Protein AF-A0A951HG65-F1 (afdb_monomer_lite)

pLDDT: mean 71.28, std 17.17, range [36.09, 96.19]

Secondary structure (DSSP, 8-state):
-------------------------------HHHHHT-EEEEEE--TT-SSPPEEEEEEHHHHHHHHHHHHHHHHHHHHH--EEEE----TTS---S-EEEESS--

Sequence (106 aa):
MNLRLILTAALLGAASFPAVAQTGSPGPTGDSAADASRRICRVTPRVGSRLGGTRTCRTKAEWDAADRENREAVNRYQRTTSFCMMGPNDPSMAGGPHLVCSADGP

Radius of gyration: 30.97 Å; chains: 1; bounding box: 69×33×84 Å

Foldseek 3Di:
DDDPDDDDDDDDDDDDDDPDDPPDDDDCDDCVVVQQADKDWDFDADPPDPPGTDIDIDGNVVVVVVVVVVVVVVVVVVQPPQPFDFDPPDVVDPDPTDTDGHNDDD

Structure (mmCIF, N/CA/C/O backbone):
data_AF-A0A951HG65-F1
#
_entry.id   AF-A0A951HG65-F1
#
loop_
_atom_site.group_PDB
_atom_site.id
_atom_site.type_symbol
_atom_site.label_atom_id
_atom_site.label_alt_id
_atom_site.label_comp_id
_atom_site.label_asym_id
_atom_site.label_entity_id
_atom_site.label_seq_id
_atom_site.pdbx_PDB_ins_code
_atom_site.Cartn_x
_atom_site.Cartn_y
_atom_site.Cartn_z
_atom_site.occupancy
_atom_site.B_iso_or_equiv
_atom_site.auth_seq_id
_atom_site.auth_comp_id
_atom_site.auth_asym_id
_atom_site.auth_atom_id
_atom_site.pdbx_PDB_model_num
ATOM 1 N N . MET A 1 1 ? 4.007 -19.649 39.342 1.00 41.31 1 MET A N 1
ATOM 2 C CA . MET A 1 1 ? 2.994 -18.913 40.129 1.00 41.31 1 MET A CA 1
ATOM 3 C C . MET A 1 1 ? 1.627 -19.287 39.567 1.00 41.31 1 MET A C 1
ATOM 5 O O . MET A 1 1 ? 1.154 -18.677 38.626 1.00 41.31 1 MET A O 1
ATOM 9 N N . ASN A 1 2 ? 1.196 -20.519 39.815 1.00 36.09 2 ASN A N 1
ATOM 10 C CA . ASN A 1 2 ? 0.445 -20.952 41.000 1.00 36.09 2 ASN A CA 1
ATOM 11 C C . ASN A 1 2 ? -0.988 -20.412 40.970 1.00 36.09 2 ASN A C 1
ATOM 13 O O . ASN A 1 2 ? -1.264 -19.303 41.412 1.00 36.09 2 ASN A O 1
ATOM 17 N N . LEU A 1 3 ? -1.853 -21.261 40.411 1.00 46.81 3 LEU A N 1
ATOM 18 C CA . LEU A 1 3 ? -3.093 -21.723 41.025 1.00 46.81 3 LEU A CA 1
ATOM 19 C C . LEU A 1 3 ? -4.002 -20.628 41.604 1.00 46.81 3 LEU A C 1
ATOM 21 O O . LEU A 1 3 ? -3.984 -20.343 42.796 1.00 46.81 3 LEU A O 1
ATOM 25 N N . ARG A 1 4 ? -4.885 -20.096 40.757 1.00 53.25 4 ARG A N 1
ATOM 26 C CA . ARG A 1 4 ? -6.166 -19.530 41.197 1.00 53.25 4 ARG A CA 1
ATOM 27 C C . ARG A 1 4 ? -7.278 -20.461 40.750 1.00 53.25 4 ARG A C 1
ATOM 29 O O . ARG A 1 4 ? -8.001 -20.201 39.797 1.00 53.25 4 ARG A O 1
ATOM 36 N N . LEU A 1 5 ? -7.312 -21.607 41.414 1.00 52.72 5 LEU A N 1
ATOM 37 C CA . LEU A 1 5 ? -8.444 -22.513 41.401 1.00 52.72 5 LEU A CA 1
ATOM 38 C C . LEU A 1 5 ? -9.351 -22.092 42.561 1.00 52.72 5 LEU A C 1
ATOM 40 O O . LEU A 1 5 ? -8.851 -21.751 43.630 1.00 52.72 5 LEU A O 1
ATOM 44 N N . ILE A 1 6 ? -10.660 -22.199 42.332 1.00 56.69 6 ILE A N 1
ATOM 45 C CA . ILE A 1 6 ? -11.767 -22.034 43.286 1.00 56.69 6 ILE A CA 1
ATOM 46 C C . ILE A 1 6 ? -12.356 -20.610 43.353 1.00 56.69 6 ILE A C 1
ATOM 48 O O . ILE A 1 6 ? -12.040 -19.811 44.227 1.00 56.69 6 ILE A O 1
ATOM 52 N N . LEU A 1 7 ? -13.334 -20.355 42.480 1.00 57.31 7 LEU A N 1
ATOM 53 C CA . LEU A 1 7 ? -14.595 -19.747 42.912 1.00 57.31 7 LEU A CA 1
ATOM 54 C C . LEU A 1 7 ? -15.748 -20.491 42.230 1.00 57.31 7 LEU A C 1
ATOM 56 O O . LEU A 1 7 ? -16.039 -20.340 41.048 1.00 57.31 7 LEU A O 1
ATOM 60 N N . THR A 1 8 ? -16.310 -21.398 43.013 1.00 54.91 8 THR A N 1
ATOM 61 C CA . THR A 1 8 ? -17.538 -22.155 42.803 1.00 54.91 8 THR A CA 1
ATOM 62 C C . THR A 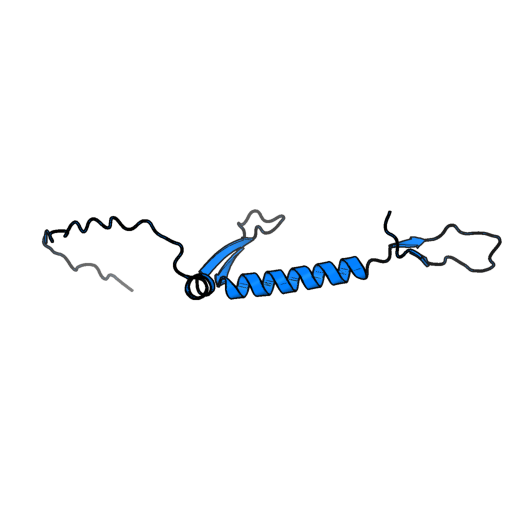1 8 ? -18.775 -21.265 42.863 1.00 54.91 8 THR A C 1
ATOM 64 O O . THR A 1 8 ? -18.792 -20.328 43.655 1.00 54.91 8 THR A O 1
ATOM 67 N N . ALA A 1 9 ? -19.836 -21.732 42.190 1.00 49.88 9 ALA A N 1
ATOM 68 C CA . ALA A 1 9 ? -21.248 -21.509 42.525 1.00 49.88 9 ALA A CA 1
ATOM 69 C C . ALA A 1 9 ? -21.784 -20.084 42.258 1.00 49.88 9 ALA A C 1
ATOM 71 O O . ALA A 1 9 ? -21.136 -19.094 42.538 1.00 49.88 9 ALA A O 1
ATOM 72 N N . ALA A 1 10 ? -22.992 -19.863 41.755 1.00 52.09 10 ALA A N 1
ATOM 73 C CA . ALA A 1 10 ? -24.089 -20.733 41.374 1.00 52.09 10 ALA A CA 1
ATOM 74 C C . ALA A 1 10 ? -25.206 -19.850 40.778 1.00 52.09 10 ALA A C 1
ATOM 76 O O . ALA A 1 10 ? -25.143 -18.625 40.838 1.00 52.09 10 ALA A O 1
ATOM 77 N N . LEU A 1 11 ? -26.259 -20.533 40.322 1.00 54.19 11 LEU A N 1
ATOM 78 C CA . LEU A 1 11 ? -27.653 -20.079 40.296 1.00 54.19 11 LEU A CA 1
ATOM 79 C C . LEU A 1 11 ? -28.098 -19.179 39.134 1.00 54.19 11 LEU A C 1
ATOM 81 O O . LEU A 1 11 ? -28.003 -17.958 39.147 1.00 54.19 11 LEU A O 1
ATOM 85 N N . LEU A 1 12 ? -28.686 -19.881 38.160 1.00 53.78 12 LEU A N 1
ATOM 86 C CA . LEU A 1 12 ? -30.006 -19.637 37.571 1.00 53.78 12 LEU A CA 1
ATOM 87 C C . LEU A 1 12 ? -30.662 -18.291 37.925 1.00 53.78 12 LEU A C 1
ATOM 89 O O . LEU A 1 12 ? -31.223 -18.122 39.006 1.00 53.78 12 LEU A O 1
ATOM 93 N N . GLY A 1 13 ? -30.733 -17.418 36.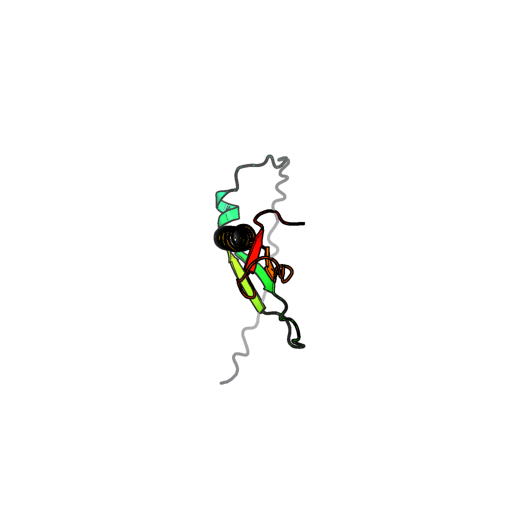924 1.00 55.25 13 GLY A N 1
ATOM 94 C CA . GLY A 1 13 ? -31.700 -16.331 36.849 1.00 55.25 13 GLY A CA 1
ATOM 95 C C . GLY A 1 13 ? -32.298 -16.302 35.449 1.00 55.25 13 GLY A C 1
ATOM 96 O O . GLY A 1 13 ? -31.668 -15.815 34.515 1.00 55.25 13 GLY A O 1
ATOM 97 N N . ALA A 1 14 ? -33.498 -16.864 35.297 1.00 56.75 14 ALA A N 1
ATOM 98 C CA . ALA A 1 14 ? -34.325 -16.673 34.114 1.00 56.75 14 ALA A CA 1
ATOM 99 C C . ALA A 1 14 ? -34.798 -15.212 34.096 1.00 56.75 14 ALA A C 1
ATOM 101 O O . ALA A 1 14 ? -35.683 -14.836 34.861 1.00 56.75 14 ALA A O 1
ATOM 102 N N . ALA A 1 15 ? -34.176 -14.384 33.259 1.00 55.78 15 ALA A N 1
ATOM 103 C CA . ALA A 1 15 ? -34.617 -13.019 33.014 1.00 55.78 15 ALA A CA 1
ATOM 104 C C . ALA A 1 15 ? -35.418 -12.983 31.708 1.00 55.78 15 ALA A C 1
ATOM 106 O O . ALA A 1 15 ? -34.903 -13.263 30.627 1.00 55.78 15 ALA A O 1
ATOM 107 N N . SER A 1 16 ? -36.702 -12.678 31.854 1.00 53.84 16 SER A N 1
ATOM 108 C CA . SER A 1 16 ? -37.698 -12.490 30.807 1.00 53.84 16 SER A CA 1
ATOM 109 C C . SER A 1 16 ? -37.212 -11.530 29.715 1.00 53.84 16 SER A C 1
ATOM 111 O O . SER A 1 16 ? -36.854 -10.388 30.000 1.00 53.84 16 SER A O 1
ATOM 113 N N . PHE A 1 17 ? -37.239 -11.970 28.457 1.00 58.50 17 PHE A N 1
ATOM 114 C CA . PHE A 1 17 ? -36.996 -11.105 27.303 1.00 58.50 17 PHE A CA 1
ATOM 115 C C . PHE A 1 17 ? -38.271 -10.308 26.978 1.00 58.50 17 PHE A C 1
ATOM 117 O O . PHE A 1 17 ? -39.310 -10.930 26.747 1.00 58.50 17 PHE A O 1
ATOM 124 N N . PRO A 1 18 ? -38.242 -8.966 26.889 1.00 55.72 18 PRO A N 1
ATOM 125 C CA . PRO A 1 18 ? -39.296 -8.247 26.195 1.00 55.72 18 PRO A CA 1
ATOM 126 C C . PRO A 1 18 ? -39.090 -8.439 24.686 1.00 55.72 18 PRO A C 1
ATOM 128 O O . PRO A 1 18 ? -38.100 -7.987 24.111 1.00 55.72 18 PRO A O 1
ATOM 131 N N . ALA A 1 19 ? -40.026 -9.129 24.037 1.00 59.66 19 ALA A N 1
ATOM 132 C CA . ALA A 1 19 ? -40.117 -9.170 22.584 1.00 59.66 19 ALA A CA 1
ATOM 133 C C . ALA A 1 19 ? -40.633 -7.812 22.081 1.00 59.66 19 ALA A C 1
ATOM 135 O O . ALA A 1 19 ? -41.838 -7.572 22.034 1.00 59.66 19 ALA A O 1
ATOM 136 N N . VAL A 1 20 ? -39.720 -6.906 21.729 1.00 59.84 20 VAL A N 1
ATOM 137 C CA . VAL A 1 20 ? -40.059 -5.666 21.020 1.00 59.84 20 VAL A CA 1
ATOM 138 C C . VAL A 1 20 ? -39.999 -5.954 19.523 1.00 59.84 20 VAL A C 1
ATOM 140 O O . VAL A 1 20 ? -38.922 -6.045 18.937 1.00 59.84 20 VAL A O 1
ATOM 143 N N . ALA A 1 21 ? -41.164 -6.122 18.900 1.00 50.19 21 ALA A N 1
ATOM 144 C CA . ALA A 1 21 ? -41.293 -6.159 17.450 1.00 50.19 21 ALA A CA 1
ATOM 145 C C . ALA A 1 21 ? -41.012 -4.757 16.885 1.00 50.19 21 ALA A C 1
ATOM 147 O O . ALA A 1 21 ? -41.832 -3.851 17.020 1.00 50.19 21 ALA A O 1
ATOM 148 N N . GLN A 1 22 ? -39.848 -4.567 16.260 1.00 55.19 22 GLN A N 1
ATOM 149 C CA . GLN A 1 22 ? -39.572 -3.377 15.458 1.00 55.19 22 GLN A CA 1
ATOM 150 C C . GLN A 1 22 ? -39.956 -3.647 14.002 1.00 55.19 22 GLN A C 1
ATOM 152 O O . GLN A 1 22 ? -39.149 -4.103 13.198 1.00 55.19 22 GLN A O 1
ATOM 157 N N . THR A 1 23 ? -41.203 -3.339 13.646 1.00 51.72 23 THR A N 1
ATOM 158 C CA . THR A 1 23 ? -41.592 -3.050 12.257 1.00 51.72 23 THR A CA 1
ATOM 159 C C . THR A 1 23 ? -41.079 -1.660 11.893 1.00 51.72 23 THR A C 1
ATOM 161 O O . THR A 1 23 ? -41.821 -0.685 11.843 1.00 51.72 23 THR A O 1
ATOM 164 N N . GLY A 1 24 ? -39.768 -1.571 11.692 1.00 52.06 24 GLY A N 1
ATOM 165 C CA . GLY A 1 24 ? -39.102 -0.427 11.093 1.00 52.06 24 GLY A CA 1
ATOM 166 C C . GLY A 1 24 ? -38.290 -0.942 9.920 1.00 52.06 24 GLY A C 1
ATOM 167 O O . GLY A 1 24 ? -37.283 -1.614 10.114 1.00 52.06 24 GLY A O 1
ATOM 168 N N . SER A 1 25 ? -38.746 -0.674 8.700 1.00 54.91 25 SER A N 1
ATOM 169 C CA . SER A 1 25 ? -37.918 -0.877 7.514 1.00 5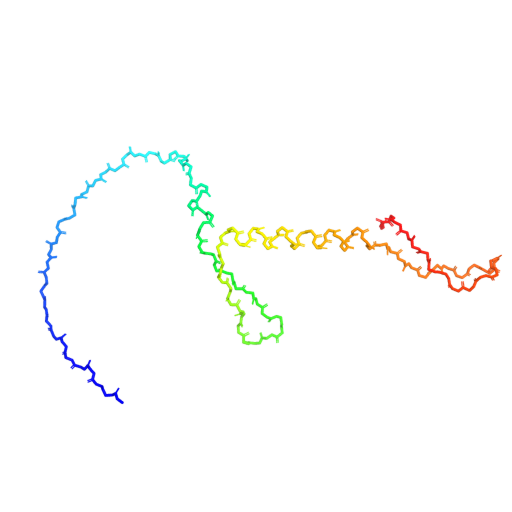4.91 25 SER A CA 1
ATOM 170 C C . SER A 1 25 ? -36.681 0.016 7.676 1.00 54.91 25 SER A C 1
ATOM 172 O O . SER A 1 25 ? -36.867 1.225 7.842 1.00 54.91 25 SER A O 1
ATOM 174 N N . PRO A 1 26 ? -35.441 -0.510 7.680 1.00 53.09 26 PRO A N 1
ATOM 175 C CA . PRO A 1 26 ? -34.267 0.335 7.818 1.00 53.09 26 PRO A CA 1
ATOM 176 C C . PRO A 1 26 ? -34.106 1.148 6.531 1.00 53.09 26 PRO A C 1
ATOM 178 O O . PRO A 1 26 ? -33.568 0.678 5.531 1.00 53.09 26 PRO A O 1
ATOM 181 N N . GLY A 1 27 ? -34.630 2.374 6.540 1.00 60.09 27 GLY A N 1
ATOM 182 C CA . GLY A 1 27 ? -34.187 3.418 5.626 1.00 60.09 27 GLY A CA 1
ATOM 183 C C . GLY A 1 27 ? -32.742 3.794 5.974 1.00 60.09 27 GLY A C 1
ATOM 184 O O . GLY A 1 27 ? -32.387 3.761 7.158 1.00 60.09 27 GLY A O 1
ATOM 185 N N . PRO A 1 28 ? -31.893 4.125 4.984 1.00 60.72 28 PRO A N 1
ATOM 186 C CA . PRO A 1 28 ? -30.485 4.423 5.215 1.00 60.72 28 PRO A CA 1
ATOM 187 C C . PRO A 1 28 ? -30.384 5.726 6.010 1.00 60.72 28 PRO A C 1
ATOM 189 O O . PRO A 1 28 ? -30.440 6.824 5.462 1.00 60.72 28 PRO A O 1
ATOM 192 N N . THR A 1 29 ? -30.287 5.597 7.327 1.00 55.81 29 THR A N 1
ATOM 193 C CA . THR A 1 29 ? -30.041 6.721 8.225 1.00 55.81 29 THR A CA 1
ATOM 194 C C . THR A 1 29 ? -28.528 6.889 8.296 1.00 55.81 29 THR A C 1
ATOM 196 O O . THR A 1 29 ? -27.799 5.908 8.388 1.00 55.81 29 THR A O 1
ATOM 199 N N . GLY A 1 30 ? -28.047 8.118 8.118 1.00 59.75 30 GLY A N 1
ATOM 200 C CA . GLY A 1 30 ? -26.639 8.418 7.863 1.00 59.75 30 GLY A CA 1
ATOM 201 C C . GLY A 1 30 ? -25.668 7.882 8.920 1.00 59.75 30 GLY A C 1
ATOM 202 O O . GLY A 1 30 ? -25.507 8.485 9.974 1.00 59.75 30 GLY A O 1
ATOM 203 N N . ASP A 1 31 ? -24.942 6.821 8.562 1.00 56.06 31 ASP A N 1
ATOM 204 C CA . ASP A 1 31 ? -23.876 6.196 9.360 1.00 56.06 31 ASP A CA 1
ATOM 205 C C . ASP A 1 31 ? -22.460 6.542 8.861 1.00 56.06 31 ASP A C 1
ATOM 207 O O . ASP A 1 31 ? -21.479 5.908 9.245 1.00 56.06 31 ASP A O 1
ATOM 211 N N . SER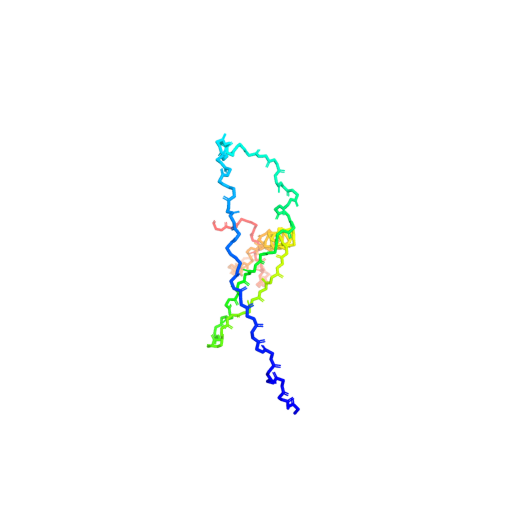 A 1 32 ? -22.295 7.555 8.006 1.00 58.88 32 SER A N 1
ATOM 212 C CA . SER A 1 32 ? -20.992 7.851 7.382 1.00 58.88 32 SER A CA 1
ATOM 213 C C . SER A 1 32 ? -19.877 8.162 8.396 1.00 58.88 32 SER A C 1
ATOM 215 O O . SER A 1 32 ? -18.713 7.856 8.146 1.00 58.88 32 SER A O 1
ATOM 217 N N . ALA A 1 33 ? -20.218 8.725 9.562 1.00 59.28 33 ALA A N 1
ATOM 218 C CA . ALA A 1 33 ? -19.259 8.989 10.640 1.00 59.28 33 ALA A CA 1
ATOM 219 C C . ALA A 1 33 ? -18.965 7.746 11.507 1.00 59.28 33 ALA A C 1
ATOM 221 O O . ALA A 1 33 ? -17.833 7.553 11.961 1.00 59.28 33 ALA A O 1
ATOM 222 N N . ALA A 1 34 ? -19.959 6.874 11.707 1.00 61.00 34 ALA A N 1
ATOM 223 C CA . ALA A 1 34 ? -19.789 5.619 12.436 1.00 61.00 34 ALA A CA 1
ATOM 224 C C . ALA A 1 34 ? -18.968 4.605 11.616 1.00 61.00 34 ALA A C 1
ATOM 226 O O . ALA A 1 34 ? -18.076 3.943 12.155 1.00 61.00 34 ALA A O 1
ATOM 227 N N . ASP A 1 35 ? -19.185 4.551 10.297 1.00 62.62 35 ASP A N 1
ATOM 228 C CA . ASP A 1 35 ? -18.465 3.654 9.387 1.00 62.62 35 ASP A CA 1
ATOM 229 C C . ASP A 1 35 ? -16.982 4.037 9.253 1.00 62.62 35 ASP A C 1
ATOM 231 O O . ASP A 1 35 ? -16.126 3.160 9.143 1.00 62.62 35 ASP A O 1
ATOM 235 N N . ALA A 1 36 ? -16.641 5.328 9.354 1.00 65.25 36 ALA A N 1
ATOM 236 C CA . ALA A 1 36 ? -15.255 5.809 9.313 1.00 65.25 36 ALA A CA 1
ATOM 237 C C . ALA A 1 36 ? -14.396 5.290 10.487 1.00 65.25 36 ALA A C 1
ATOM 239 O O . ALA A 1 36 ? -13.196 5.046 10.324 1.00 65.25 36 ALA A O 1
ATOM 240 N N . SER A 1 37 ? -15.020 5.065 11.648 1.00 76.94 37 SER A N 1
ATOM 241 C CA . SER A 1 37 ? -14.351 4.645 12.889 1.00 76.94 37 SER A CA 1
ATOM 242 C C . SER A 1 37 ? -14.212 3.125 13.026 1.00 76.94 37 SER A C 1
ATOM 244 O O . SER A 1 37 ? -13.505 2.637 13.914 1.00 76.94 37 SER A O 1
ATOM 246 N N . ARG A 1 38 ? -14.865 2.341 12.156 1.00 83.50 38 ARG A N 1
ATOM 247 C CA . ARG A 1 38 ? -14.825 0.879 12.253 1.00 83.50 38 ARG A CA 1
ATOM 248 C C . ARG A 1 38 ? -13.424 0.351 11.950 1.00 83.50 38 ARG A C 1
ATOM 250 O O . ARG A 1 38 ? -12.798 0.726 10.957 1.00 83.50 38 ARG A O 1
ATOM 257 N N . ARG A 1 39 ? -12.928 -0.554 12.798 1.00 89.88 39 ARG A N 1
ATOM 258 C CA . ARG A 1 39 ? -11.648 -1.243 12.581 1.00 89.88 39 ARG A CA 1
ATOM 259 C C . ARG A 1 39 ? -11.828 -2.383 11.582 1.00 89.88 39 ARG A C 1
ATOM 261 O O . ARG A 1 39 ? -12.613 -3.298 11.803 1.00 89.88 39 ARG A O 1
ATOM 268 N N . ILE A 1 40 ? -11.056 -2.343 10.506 1.00 91.31 40 ILE A N 1
ATOM 269 C CA . ILE A 1 40 ? -11.016 -3.339 9.439 1.00 91.31 40 ILE A CA 1
ATOM 270 C C . ILE A 1 40 ? -9.642 -4.007 9.469 1.00 91.31 40 ILE A C 1
ATOM 272 O O . ILE A 1 40 ? -8.609 -3.351 9.316 1.00 91.31 40 ILE A O 1
ATOM 276 N N . CYS A 1 41 ? -9.628 -5.326 9.641 1.00 94.44 41 CYS A N 1
ATOM 277 C CA . CYS A 1 41 ? -8.409 -6.125 9.603 1.00 94.44 41 CYS A CA 1
ATOM 278 C C . CYS A 1 41 ? -8.252 -6.810 8.248 1.00 94.44 41 CYS A C 1
ATOM 280 O O . CYS A 1 41 ? -9.120 -7.584 7.852 1.00 94.44 41 CYS A O 1
ATOM 282 N N . ARG A 1 42 ? -7.124 -6.579 7.574 1.00 93.00 42 ARG A N 1
ATOM 283 C CA . ARG A 1 42 ? -6.747 -7.253 6.325 1.00 93.00 42 ARG A CA 1
ATOM 284 C C . ARG A 1 42 ? -5.543 -8.157 6.580 1.00 93.00 42 ARG A C 1
ATOM 286 O O . ARG A 1 42 ? -4.681 -7.814 7.387 1.00 93.00 42 ARG A O 1
ATOM 293 N N . VAL A 1 43 ? -5.500 -9.317 5.930 1.00 93.06 43 VAL A N 1
ATOM 294 C CA . VAL A 1 43 ? -4.345 -10.225 5.974 1.00 93.06 43 VAL A CA 1
ATOM 295 C C . VAL A 1 43 ? -3.607 -10.102 4.653 1.00 93.06 43 VAL A C 1
ATOM 297 O O . VAL A 1 43 ? -4.179 -10.381 3.603 1.00 93.06 43 VAL A O 1
ATOM 300 N N . THR A 1 44 ? -2.346 -9.692 4.712 1.00 91.12 44 THR A N 1
ATOM 301 C CA . THR A 1 44 ? -1.479 -9.613 3.539 1.00 91.12 44 THR A CA 1
ATOM 302 C C . THR A 1 44 ? -0.614 -10.868 3.496 1.00 91.12 44 THR A C 1
ATOM 304 O O . THR A 1 44 ? 0.224 -11.050 4.389 1.00 91.12 44 THR A O 1
ATOM 307 N N . PRO A 1 45 ? -0.799 -11.758 2.505 1.00 90.56 45 PRO A N 1
ATOM 308 C CA . PRO A 1 45 ? 0.062 -12.921 2.353 1.00 90.56 45 PRO A CA 1
ATOM 309 C C . PRO A 1 45 ? 1.488 -12.461 2.039 1.00 90.56 45 PRO A C 1
ATOM 311 O O . PRO A 1 45 ? 1.706 -11.580 1.208 1.00 90.56 45 PRO A O 1
ATOM 314 N N . ARG A 1 46 ? 2.478 -13.062 2.702 1.00 89.44 46 ARG A N 1
ATOM 315 C CA . ARG A 1 46 ? 3.884 -12.860 2.350 1.00 89.44 46 ARG A CA 1
ATOM 316 C C . ARG A 1 46 ? 4.227 -13.823 1.216 1.00 89.44 46 ARG A C 1
ATOM 318 O O . ARG A 1 46 ? 4.228 -15.035 1.419 1.00 89.44 46 ARG A O 1
ATOM 325 N N . VAL A 1 47 ? 4.513 -13.283 0.032 1.00 91.88 47 VAL A N 1
ATOM 326 C CA . VAL A 1 47 ? 4.909 -14.079 -1.141 1.00 91.88 47 VAL A CA 1
ATOM 327 C C . VAL A 1 47 ? 6.142 -14.922 -0.798 1.00 91.88 47 VAL A C 1
ATOM 329 O O . VAL A 1 47 ? 7.082 -14.425 -0.179 1.00 91.88 47 VAL A O 1
ATOM 332 N N . GLY A 1 48 ? 6.116 -16.208 -1.154 1.00 88.88 48 GLY A N 1
ATOM 333 C CA . GLY A 1 48 ? 7.221 -17.145 -0.911 1.00 88.88 48 GLY A CA 1
ATOM 334 C C . GLY A 1 48 ? 7.377 -17.630 0.538 1.00 88.88 48 GLY A C 1
ATOM 335 O O . GLY A 1 48 ? 8.285 -18.407 0.821 1.00 88.88 48 GLY A O 1
ATOM 336 N N . SER A 1 49 ? 6.508 -17.214 1.463 1.00 87.19 49 SER A N 1
ATOM 337 C CA . SER A 1 49 ? 6.535 -17.675 2.854 1.00 87.19 49 SER A CA 1
ATOM 338 C C . SER A 1 49 ? 5.549 -18.817 3.080 1.00 87.19 49 SER A C 1
ATOM 340 O O . SER A 1 49 ? 4.383 -18.729 2.704 1.00 87.19 49 SER A O 1
ATOM 342 N N . ARG A 1 50 ? 6.007 -19.881 3.751 1.00 86.31 50 ARG A N 1
ATOM 343 C CA . ARG A 1 50 ? 5.143 -20.971 4.251 1.00 86.31 50 ARG A CA 1
ATOM 344 C C . ARG A 1 50 ? 4.474 -20.609 5.581 1.00 86.31 50 ARG A C 1
ATOM 346 O O . ARG A 1 50 ? 3.464 -21.199 5.946 1.00 86.31 50 ARG A O 1
ATOM 353 N N . LEU A 1 51 ? 5.048 -19.642 6.300 1.00 83.62 51 LEU A N 1
ATOM 354 C CA . LEU 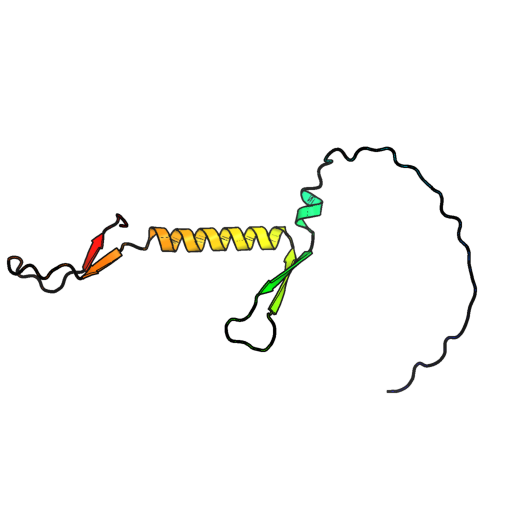A 1 51 ? 4.429 -19.010 7.459 1.00 83.62 51 LEU A CA 1
ATOM 355 C C . LEU A 1 51 ? 3.381 -18.018 6.942 1.00 83.62 51 LEU A C 1
ATOM 357 O O . LEU A 1 51 ? 3.657 -17.290 5.985 1.00 83.62 51 LEU A O 1
ATOM 361 N N . GLY A 1 52 ? 2.189 -18.029 7.541 1.00 81.56 52 GLY A N 1
ATOM 362 C CA . GLY A 1 52 ? 1.040 -17.248 7.082 1.00 81.56 52 GLY A CA 1
ATOM 363 C C . GLY A 1 52 ? 1.300 -15.738 6.973 1.00 81.56 52 GLY A C 1
ATOM 364 O O . GLY A 1 52 ? 2.315 -15.211 7.427 1.00 81.56 52 GLY A O 1
ATOM 365 N N . GLY A 1 53 ? 0.366 -15.032 6.336 1.00 89.19 53 GLY A N 1
ATOM 366 C CA . GLY A 1 53 ? 0.465 -13.588 6.115 1.00 89.19 53 GLY A CA 1
ATOM 367 C C . GLY A 1 53 ? 0.430 -12.741 7.391 1.00 89.19 53 GLY A C 1
ATOM 368 O O . GLY A 1 53 ? 0.041 -13.197 8.466 1.00 89.19 53 GLY A O 1
ATOM 369 N N . THR A 1 54 ? 0.787 -11.464 7.259 1.00 91.94 54 THR A N 1
ATOM 370 C CA . THR A 1 54 ? 0.662 -10.482 8.344 1.00 91.94 54 THR A CA 1
ATOM 371 C C . THR A 1 54 ? -0.756 -9.920 8.378 1.00 91.94 54 THR A C 1
ATOM 373 O O . THR A 1 54 ? -1.288 -9.504 7.349 1.00 91.94 54 THR A O 1
ATOM 376 N N . ARG A 1 55 ? -1.373 -9.873 9.565 1.00 92.88 55 ARG A N 1
ATOM 377 C CA . ARG A 1 55 ? -2.663 -9.205 9.779 1.00 92.88 55 ARG A CA 1
ATOM 378 C C . ARG A 1 55 ? -2.435 -7.751 10.183 1.00 92.88 55 ARG A C 1
ATOM 380 O O . ARG A 1 55 ? -1.789 -7.486 11.190 1.00 92.88 55 ARG A O 1
ATOM 387 N N . THR A 1 56 ? -3.014 -6.818 9.438 1.00 94.25 56 THR A N 1
ATOM 388 C CA . THR A 1 56 ? -2.985 -5.385 9.745 1.00 94.25 56 THR A CA 1
ATOM 389 C C . THR A 1 56 ? -4.408 -4.899 9.969 1.00 94.25 56 THR A C 1
ATOM 391 O O . THR A 1 56 ? -5.261 -5.032 9.094 1.00 94.25 56 THR A O 1
ATOM 394 N N . CYS A 1 57 ? -4.673 -4.353 11.153 1.00 94.06 57 CYS A N 1
ATOM 395 C CA . CYS A 1 57 ? -5.959 -3.765 11.511 1.00 94.06 57 CYS A CA 1
ATOM 396 C C . CYS A 1 57 ? -5.826 -2.247 11.547 1.00 94.06 57 CYS A C 1
ATOM 398 O O . CYS A 1 57 ? -4.955 -1.731 12.241 1.00 94.06 57 CYS A O 1
ATOM 400 N N . ARG A 1 58 ? -6.684 -1.556 10.801 1.00 93.19 58 ARG A N 1
ATOM 401 C CA . ARG A 1 58 ? -6.752 -0.090 10.726 1.00 93.19 58 ARG A CA 1
ATOM 402 C C . ARG A 1 58 ? -8.202 0.358 10.657 1.00 93.19 58 ARG A C 1
ATOM 404 O O . ARG A 1 58 ? -9.071 -0.461 10.355 1.00 93.19 58 ARG A O 1
ATOM 411 N N . THR A 1 59 ? -8.485 1.616 10.958 1.00 94.62 59 THR A N 1
ATOM 412 C CA . THR A 1 59 ? -9.833 2.170 10.758 1.00 94.62 59 THR A CA 1
ATOM 413 C C . THR A 1 59 ? -10.158 2.283 9.267 1.00 94.62 59 THR A C 1
ATOM 415 O O . THR A 1 59 ? -9.267 2.216 8.416 1.00 94.62 59 THR A O 1
ATOM 418 N N . LYS A 1 60 ? -11.438 2.440 8.915 1.00 90.44 60 LYS A N 1
ATOM 419 C CA . LYS A 1 60 ? -11.824 2.704 7.524 1.00 90.44 60 LYS A CA 1
ATOM 420 C C . LYS A 1 60 ? -11.158 3.979 7.000 1.00 90.44 60 LYS A C 1
ATOM 422 O O . LYS A 1 60 ? -10.584 3.939 5.916 1.00 90.44 60 LYS A O 1
ATOM 427 N N . ALA A 1 61 ? -11.159 5.053 7.789 1.00 90.31 61 ALA A N 1
ATOM 428 C CA . ALA A 1 61 ? -10.524 6.313 7.404 1.00 90.31 61 ALA A CA 1
ATOM 429 C C . ALA A 1 61 ? -9.026 6.143 7.080 1.00 90.31 61 ALA A C 1
ATOM 431 O O . ALA A 1 61 ? -8.542 6.652 6.071 1.00 90.31 61 ALA A O 1
ATOM 432 N N . GLU A 1 62 ? -8.302 5.366 7.888 1.00 91.69 62 GLU A N 1
ATOM 433 C CA . GLU A 1 62 ? -6.884 5.063 7.652 1.00 91.69 62 GLU A CA 1
ATOM 434 C C . GLU A 1 62 ? -6.660 4.215 6.394 1.00 91.69 62 GLU A C 1
ATOM 436 O O . GLU A 1 62 ? -5.691 4.425 5.664 1.00 91.69 62 GLU A O 1
ATOM 441 N N . TRP A 1 63 ? -7.542 3.250 6.118 1.00 94.69 63 TRP A N 1
ATOM 442 C CA . TRP A 1 63 ? -7.463 2.461 4.889 1.00 94.69 63 TRP A CA 1
ATOM 443 C C . TRP A 1 63 ? -7.721 3.299 3.642 1.00 94.69 63 TRP A C 1
ATOM 445 O O . TRP A 1 63 ? -7.024 3.117 2.646 1.00 94.69 63 TRP A O 1
ATOM 455 N N . ASP A 1 64 ? -8.696 4.200 3.701 1.00 93.75 64 ASP A N 1
ATOM 456 C CA . ASP A 1 64 ? -9.051 5.065 2.580 1.00 93.75 64 ASP A CA 1
ATOM 457 C C .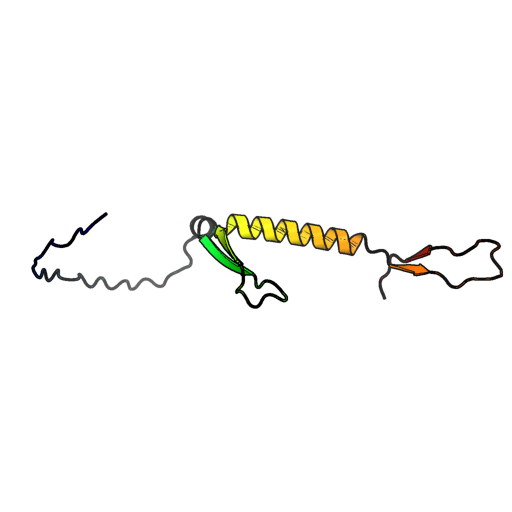 ASP A 1 64 ? -7.922 6.070 2.287 1.00 93.75 64 ASP A C 1
ATOM 459 O O . ASP A 1 64 ? -7.591 6.308 1.124 1.00 93.75 64 ASP A O 1
ATOM 463 N N . ALA A 1 65 ? -7.266 6.600 3.329 1.00 94.50 65 ALA A N 1
ATOM 464 C CA . ALA A 1 65 ? -6.071 7.431 3.183 1.00 94.50 65 ALA A CA 1
ATOM 465 C C . ALA A 1 65 ? -4.912 6.662 2.524 1.00 94.50 65 ALA A C 1
ATOM 467 O O . ALA A 1 65 ? -4.360 7.126 1.527 1.00 94.50 65 ALA A O 1
ATOM 468 N N . ALA A 1 66 ? -4.604 5.457 3.016 1.00 93.88 66 ALA A N 1
ATOM 469 C CA . ALA A 1 66 ? -3.537 4.623 2.463 1.00 93.88 66 ALA A CA 1
ATOM 470 C C . ALA A 1 66 ? -3.798 4.218 0.999 1.00 93.88 66 ALA A C 1
ATOM 472 O O . ALA A 1 66 ? -2.878 4.174 0.184 1.00 93.88 66 ALA A O 1
ATOM 473 N N . ASP A 1 67 ? -5.052 3.928 0.646 1.00 94.44 67 ASP A N 1
ATOM 474 C CA . ASP A 1 67 ? -5.438 3.601 -0.727 1.00 94.44 67 ASP A CA 1
ATOM 475 C C . ASP A 1 67 ? -5.287 4.801 -1.673 1.00 94.44 67 ASP A C 1
ATOM 477 O O . ASP A 1 67 ? -4.820 4.657 -2.806 1.00 94.44 67 ASP A O 1
ATOM 481 N N . ARG A 1 68 ? -5.641 6.002 -1.206 1.00 95.88 68 ARG A N 1
ATOM 482 C CA . ARG A 1 68 ? -5.443 7.234 -1.971 1.00 95.88 68 ARG A CA 1
ATOM 483 C C . ARG A 1 68 ? -3.959 7.496 -2.232 1.00 95.88 68 ARG A C 1
ATOM 485 O O . ARG A 1 68 ? -3.586 7.696 -3.384 1.00 95.88 68 ARG A O 1
ATOM 492 N N . GLU A 1 69 ? -3.115 7.405 -1.206 1.00 96.19 69 GLU A N 1
ATOM 493 C CA . GLU A 1 69 ? -1.658 7.545 -1.350 1.00 96.19 69 GLU A CA 1
ATOM 494 C C . GLU A 1 69 ? -1.075 6.522 -2.334 1.00 96.19 69 GLU A C 1
ATOM 496 O O . GLU A 1 69 ? -0.268 6.868 -3.200 1.00 96.19 69 GLU A O 1
ATOM 501 N N . ASN A 1 70 ? -1.519 5.265 -2.249 1.00 94.44 70 ASN A N 1
ATOM 502 C CA . ASN A 1 70 ? -1.083 4.210 -3.159 1.00 94.44 70 ASN A CA 1
ATOM 503 C C . ASN A 1 70 ? -1.477 4.509 -4.615 1.00 94.44 70 ASN A C 1
ATOM 505 O O . ASN A 1 70 ? -0.655 4.366 -5.520 1.00 94.44 70 ASN A O 1
ATOM 509 N N . ARG A 1 71 ? -2.710 4.974 -4.854 1.00 94.75 71 ARG A N 1
ATOM 510 C CA . ARG A 1 71 ? -3.164 5.375 -6.196 1.00 94.75 71 ARG A CA 1
ATOM 511 C C . ARG A 1 71 ? -2.358 6.542 -6.751 1.00 94.75 71 ARG A C 1
ATOM 513 O O . ARG A 1 71 ? -1.954 6.494 -7.909 1.00 94.75 71 ARG A O 1
ATOM 520 N N . GLU A 1 72 ? -2.093 7.560 -5.940 1.00 95.75 72 GLU A N 1
ATOM 521 C CA . GLU A 1 72 ? -1.265 8.703 -6.338 1.00 95.75 72 GLU A CA 1
ATOM 522 C C . GLU A 1 72 ? 0.170 8.267 -6.682 1.00 95.75 72 GLU A C 1
ATOM 524 O O . GLU A 1 72 ? 0.743 8.736 -7.668 1.00 95.75 72 GLU A O 1
ATOM 529 N N . ALA A 1 73 ? 0.743 7.336 -5.913 1.00 93.50 73 ALA A N 1
ATOM 530 C CA . ALA A 1 73 ? 2.063 6.778 -6.188 1.00 93.50 73 ALA A CA 1
ATOM 531 C C . ALA A 1 73 ? 2.096 6.011 -7.516 1.00 93.50 73 ALA A C 1
ATOM 533 O O . ALA A 1 73 ? 2.931 6.312 -8.369 1.00 93.50 73 ALA A O 1
ATOM 534 N N . VAL A 1 74 ? 1.162 5.079 -7.728 1.00 92.31 74 VAL A N 1
ATOM 535 C CA . VAL A 1 74 ? 1.046 4.330 -8.991 1.00 92.31 74 VAL A CA 1
ATOM 536 C C . VAL A 1 74 ? 0.843 5.281 -10.168 1.00 92.31 74 VAL A C 1
ATOM 538 O O . VAL A 1 74 ? 1.515 5.143 -11.187 1.00 92.31 74 VAL A O 1
ATOM 541 N N . ASN A 1 75 ? -0.023 6.285 -10.019 1.00 91.00 75 ASN A N 1
ATOM 542 C CA . ASN A 1 75 ? -0.290 7.253 -11.074 1.00 91.00 75 ASN A CA 1
ATOM 543 C C . ASN A 1 75 ? 0.956 8.068 -11.446 1.00 91.00 75 ASN A C 1
ATOM 545 O O . ASN A 1 75 ? 1.213 8.260 -12.632 1.00 91.00 75 ASN A O 1
ATOM 549 N N . ARG A 1 76 ? 1.764 8.498 -10.464 1.00 89.69 76 ARG A N 1
ATOM 550 C CA . ARG A 1 76 ? 3.055 9.145 -10.746 1.00 89.69 76 ARG A CA 1
ATOM 551 C C . ARG A 1 76 ? 3.971 8.234 -11.548 1.00 89.69 76 ARG A C 1
ATOM 553 O O . ARG A 1 76 ? 4.490 8.669 -12.565 1.00 89.69 76 ARG A O 1
ATOM 560 N N . TYR A 1 77 ? 4.152 6.982 -11.129 1.00 86.25 77 TYR A N 1
ATOM 561 C CA . TYR A 1 77 ? 5.033 6.066 -11.854 1.00 86.25 77 TYR A CA 1
ATOM 562 C C . TYR A 1 77 ? 4.540 5.805 -13.276 1.00 86.25 77 TYR A C 1
ATOM 564 O O . TYR A 1 77 ? 5.338 5.851 -14.203 1.00 86.25 77 TYR A O 1
ATOM 572 N N . GLN A 1 78 ? 3.234 5.623 -13.472 1.00 86.62 78 GLN A N 1
ATOM 573 C CA . GLN A 1 78 ? 2.654 5.431 -14.802 1.00 86.62 78 GLN A CA 1
ATOM 574 C C . GLN A 1 78 ? 2.837 6.658 -15.702 1.00 86.62 78 GLN A C 1
ATOM 576 O O . GLN A 1 78 ? 3.196 6.499 -16.861 1.00 86.62 78 GLN A O 1
ATOM 581 N N . ARG A 1 79 ? 2.661 7.877 -15.177 1.00 83.88 79 ARG A N 1
ATOM 582 C CA . ARG A 1 79 ? 2.887 9.116 -15.944 1.00 83.88 79 ARG A CA 1
ATOM 583 C C . ARG A 1 79 ? 4.357 9.354 -16.280 1.00 83.88 79 ARG A C 1
ATOM 585 O O . ARG A 1 79 ? 4.651 9.925 -17.321 1.00 83.88 79 ARG A O 1
ATOM 592 N N . THR A 1 80 ? 5.265 8.946 -15.398 1.00 72.56 80 THR A N 1
ATOM 593 C CA . THR A 1 80 ? 6.713 9.130 -15.584 1.00 72.56 80 THR A CA 1
ATOM 594 C C . THR A 1 80 ? 7.353 7.985 -16.370 1.00 72.56 80 THR A C 1
ATOM 596 O O . THR A 1 80 ? 8.511 8.097 -16.766 1.00 72.56 80 THR A O 1
ATOM 599 N N . THR A 1 81 ? 6.631 6.890 -16.628 1.00 65.44 81 THR A N 1
ATOM 600 C CA . THR A 1 81 ? 7.126 5.795 -17.472 1.00 65.44 81 THR A CA 1
ATOM 601 C C . THR A 1 81 ? 7.061 6.234 -18.934 1.00 65.44 81 THR A C 1
ATOM 603 O O . THR A 1 81 ? 6.203 5.799 -19.692 1.00 65.44 81 THR A O 1
ATOM 606 N N . SER A 1 82 ? 7.970 7.122 -19.336 1.00 65.31 82 SER A N 1
ATOM 607 C CA . SER A 1 82 ? 8.332 7.232 -20.742 1.00 65.31 82 SER A CA 1
ATOM 608 C C . SER A 1 82 ? 9.085 5.959 -21.100 1.00 65.31 82 SER A C 1
ATOM 610 O O . SER A 1 82 ? 10.047 5.567 -20.432 1.00 65.31 82 SER A O 1
ATOM 612 N N . PHE A 1 83 ? 8.594 5.268 -22.118 1.00 67.06 83 PHE A N 1
ATOM 613 C CA . PHE A 1 83 ? 9.244 4.083 -22.632 1.00 67.06 83 PHE A CA 1
ATOM 614 C C . PHE A 1 83 ? 10.458 4.533 -23.439 1.00 67.06 83 PHE A C 1
ATOM 616 O O . PHE A 1 83 ? 10.345 4.976 -24.582 1.00 67.06 83 PHE A O 1
ATOM 623 N N . CYS A 1 84 ? 11.622 4.475 -22.798 1.00 72.25 84 CYS A N 1
ATOM 624 C CA . CYS A 1 84 ? 12.897 4.687 -23.457 1.00 72.25 84 CYS A CA 1
ATOM 625 C C . CYS A 1 84 ? 13.410 3.332 -23.939 1.00 72.25 84 CYS A C 1
ATOM 627 O O . CYS A 1 84 ? 13.938 2.540 -23.158 1.00 72.25 84 CYS A O 1
ATOM 629 N N . MET A 1 85 ? 13.232 3.062 -25.228 1.00 67.25 85 MET A N 1
ATOM 630 C CA . MET A 1 85 ? 13.956 1.987 -25.897 1.00 67.25 85 MET A CA 1
ATOM 631 C C . MET A 1 85 ? 15.292 2.528 -26.404 1.00 67.25 85 MET A C 1
ATOM 633 O O . MET A 1 85 ? 15.425 3.710 -26.734 1.00 67.25 85 MET A O 1
ATOM 637 N N . MET A 1 86 ? 16.290 1.649 -26.484 1.00 65.19 86 MET A N 1
ATOM 638 C CA . MET A 1 86 ? 17.445 1.919 -27.336 1.00 65.19 86 MET A CA 1
ATOM 639 C C . MET A 1 86 ? 16.936 2.030 -28.769 1.00 65.19 86 MET A C 1
ATOM 641 O O . MET A 1 86 ? 16.401 1.059 -29.308 1.00 65.19 86 MET A O 1
ATOM 645 N N . GLY A 1 87 ? 17.049 3.226 -29.346 1.00 65.25 87 GLY A N 1
ATOM 646 C CA . GLY A 1 87 ? 16.689 3.449 -30.739 1.00 65.25 87 GLY A CA 1
ATOM 647 C C . GLY A 1 87 ? 17.571 2.611 -31.670 1.00 65.25 87 GLY A C 1
ATOM 648 O O . GLY A 1 87 ? 18.680 2.222 -31.285 1.00 65.25 87 GLY A O 1
ATOM 649 N N . PRO A 1 88 ? 17.104 2.306 -32.892 1.00 66.44 88 PRO A N 1
ATOM 650 C CA . PRO A 1 88 ? 17.956 1.685 -33.896 1.00 66.44 88 PRO A CA 1
ATOM 651 C C . PRO A 1 88 ? 19.196 2.560 -34.129 1.00 66.44 88 PRO A C 1
ATOM 653 O O . PRO A 1 88 ? 19.101 3.784 -34.215 1.00 66.44 88 PRO A O 1
ATOM 656 N N . ASN A 1 89 ? 20.367 1.925 -34.213 1.00 63.50 89 ASN A N 1
ATOM 657 C CA . ASN A 1 89 ? 21.610 2.609 -34.557 1.00 63.50 89 ASN A CA 1
ATOM 658 C C . ASN A 1 89 ? 21.514 3.050 -36.024 1.00 63.50 89 ASN A C 1
ATOM 660 O O . ASN A 1 89 ? 21.784 2.247 -36.916 1.00 63.50 89 ASN A O 1
ATOM 664 N N . ASP A 1 90 ? 21.076 4.281 -36.277 1.00 57.62 90 ASP A N 1
ATOM 665 C CA . ASP A 1 90 ? 21.023 4.835 -37.627 1.00 57.62 90 ASP A CA 1
ATOM 666 C C . ASP A 1 90 ? 22.430 5.311 -38.034 1.00 57.62 90 ASP A C 1
ATOM 668 O O . ASP A 1 90 ? 22.948 6.262 -37.441 1.00 57.62 90 ASP A O 1
ATOM 672 N N . PRO A 1 91 ? 23.098 4.664 -39.008 1.00 59.38 91 PRO A N 1
ATOM 673 C CA . PRO A 1 91 ? 24.459 5.022 -39.394 1.00 59.38 91 PRO A CA 1
ATOM 674 C C . PRO A 1 91 ? 24.554 6.395 -40.081 1.00 59.38 91 PRO A C 1
ATOM 676 O O . PRO A 1 91 ? 25.668 6.876 -40.290 1.00 59.38 91 PRO A O 1
ATOM 679 N N . SER A 1 92 ? 23.431 7.042 -40.435 1.00 59.62 92 SER A N 1
ATOM 680 C CA . SER A 1 92 ? 23.443 8.390 -41.024 1.00 59.62 92 SER A CA 1
ATOM 681 C C . SER A 1 92 ? 23.575 9.516 -39.991 1.00 59.62 92 SER A C 1
ATOM 683 O O . SER A 1 92 ? 23.784 10.668 -40.373 1.00 59.62 92 SER A O 1
ATOM 685 N N . MET A 1 93 ? 23.444 9.212 -38.698 1.00 52.09 93 MET A N 1
ATOM 686 C CA . MET A 1 93 ? 23.631 10.161 -37.604 1.00 52.09 93 MET A CA 1
ATOM 687 C C . MET A 1 93 ? 24.944 9.813 -36.900 1.00 52.09 93 MET A C 1
ATOM 689 O O . MET A 1 93 ? 25.088 8.737 -36.332 1.00 52.09 93 MET A O 1
ATOM 693 N N . ALA A 1 94 ? 25.918 10.723 -36.904 1.00 51.72 94 ALA A N 1
ATOM 694 C CA . ALA A 1 94 ? 27.215 10.554 -36.235 1.00 51.72 94 ALA A CA 1
ATOM 695 C C . ALA A 1 94 ? 27.123 10.620 -34.688 1.00 51.72 94 ALA A C 1
ATOM 697 O O . ALA A 1 94 ? 27.998 11.173 -34.025 1.00 51.72 94 ALA A O 1
ATOM 698 N N . GLY A 1 95 ? 26.037 10.110 -34.105 1.00 52.12 95 GLY A N 1
ATOM 699 C CA . GLY A 1 95 ? 25.776 10.064 -32.672 1.00 52.12 95 GLY A CA 1
ATOM 700 C C . GLY A 1 95 ? 25.614 8.614 -32.240 1.00 52.12 95 GLY A C 1
ATOM 701 O O . GLY A 1 95 ? 24.889 7.863 -32.881 1.00 52.12 95 GLY A O 1
ATOM 702 N N . GLY A 1 96 ? 26.321 8.216 -31.182 1.00 56.00 96 GLY A N 1
ATOM 703 C CA . GLY A 1 96 ? 26.264 6.867 -30.616 1.00 56.00 96 GLY A CA 1
ATOM 704 C C . GLY A 1 96 ? 24.865 6.455 -30.120 1.00 56.00 96 GLY A C 1
ATOM 705 O O . GLY A 1 96 ? 23.867 7.110 -30.427 1.00 56.00 96 GLY A O 1
ATOM 706 N N . PRO A 1 97 ? 24.762 5.370 -29.332 1.00 59.81 97 PRO A N 1
ATOM 707 C CA . PRO A 1 97 ? 23.470 4.905 -28.847 1.00 59.81 97 PRO A CA 1
ATOM 708 C C . PRO A 1 97 ? 22.730 6.027 -28.112 1.00 59.81 97 PRO A C 1
ATOM 710 O O . PRO A 1 97 ? 23.219 6.547 -27.107 1.00 59.81 97 PRO A O 1
ATOM 713 N N . HIS A 1 98 ? 21.558 6.401 -28.621 1.00 64.69 98 HIS A N 1
ATOM 714 C CA . HIS A 1 98 ? 20.708 7.416 -28.017 1.00 64.69 98 HIS A CA 1
ATOM 715 C C . HIS A 1 98 ? 19.425 6.765 -27.495 1.00 64.69 98 HIS A C 1
ATOM 717 O O . HIS A 1 98 ? 18.826 5.897 -28.135 1.00 64.69 98 HIS A O 1
ATOM 723 N N . LEU A 1 99 ? 19.022 7.169 -26.291 1.00 63.91 99 LEU A N 1
ATOM 724 C CA . LEU A 1 99 ? 17.760 6.748 -25.695 1.00 63.91 99 LEU A CA 1
ATOM 725 C C . LEU A 1 99 ? 16.629 7.504 -26.394 1.00 63.91 99 LEU A C 1
ATOM 727 O O . LEU A 1 99 ? 16.545 8.727 -26.285 1.00 63.91 99 LEU A O 1
ATOM 731 N N . VAL A 1 100 ? 15.766 6.778 -27.106 1.00 68.69 100 VAL A N 1
ATOM 732 C CA . VAL A 1 100 ? 14.557 7.345 -27.710 1.00 68.69 100 VAL A CA 1
ATOM 733 C C . VAL A 1 100 ? 13.419 7.109 -26.732 1.00 68.69 100 VAL A C 1
ATOM 735 O O . VAL A 1 100 ? 12.906 5.999 -26.603 1.00 68.69 100 VAL A O 1
ATOM 738 N N . CYS A 1 101 ? 13.064 8.157 -26.000 1.00 65.56 101 CYS A N 1
ATOM 739 C CA . CYS A 1 101 ? 11.976 8.138 -25.035 1.00 65.56 101 CYS A CA 1
ATOM 740 C C . CYS A 1 101 ? 10.684 8.569 -25.733 1.00 65.56 101 CYS A C 1
ATOM 742 O O . CYS A 1 101 ? 10.542 9.731 -26.108 1.00 65.56 101 CYS A O 1
ATOM 744 N N . SER A 1 102 ? 9.759 7.629 -25.935 1.00 63.16 102 SER A N 1
ATOM 745 C CA . SER A 1 102 ? 8.419 7.941 -26.446 1.00 63.16 102 SER A CA 1
ATOM 746 C C . SER A 1 102 ? 7.461 8.170 -25.275 1.00 63.16 102 SER A C 1
ATOM 748 O O . SER A 1 102 ? 7.530 7.479 -24.251 1.00 63.16 102 SER A O 1
ATOM 750 N N . ALA A 1 103 ? 6.614 9.194 -25.390 1.00 59.62 103 ALA A N 1
ATOM 751 C CA . ALA A 1 103 ? 5.563 9.497 -24.413 1.00 59.62 103 ALA A CA 1
ATOM 752 C C . ALA A 1 103 ? 4.272 8.707 -24.689 1.00 59.62 103 ALA A C 1
ATOM 754 O O . ALA A 1 103 ? 3.464 8.513 -23.783 1.00 59.62 103 ALA A O 1
ATOM 755 N N . ASP A 1 104 ? 4.110 8.227 -25.921 1.00 56.50 104 ASP A N 1
ATOM 756 C CA . ASP A 1 104 ? 3.035 7.338 -26.326 1.00 56.50 104 ASP A CA 1
ATOM 757 C C . ASP A 1 104 ? 3.445 5.893 -26.014 1.00 56.50 104 ASP A C 1
ATOM 759 O O . ASP A 1 104 ? 4.470 5.396 -26.488 1.00 56.50 104 ASP A O 1
ATOM 763 N N . GLY A 1 105 ? 2.677 5.241 -25.139 1.00 54.34 105 GLY A N 1
ATOM 764 C CA . GLY A 1 105 ? 2.741 3.788 -24.966 1.00 54.34 105 GLY A CA 1
ATOM 765 C C . GLY A 1 105 ? 2.367 3.058 -26.268 1.00 54.34 105 GLY A C 1
ATOM 766 O O . GLY A 1 105 ? 1.970 3.714 -27.230 1.00 54.34 105 GLY A O 1
ATOM 767 N N . PRO A 1 106 ? 2.503 1.721 -26.324 1.00 52.81 106 PRO A N 1
ATOM 768 C CA . PRO A 1 106 ? 2.143 0.948 -27.515 1.00 52.81 106 PRO A CA 1
ATOM 769 C C . PRO A 1 106 ? 0.687 1.152 -27.953 1.00 52.81 106 PRO A C 1
ATOM 771 O O . PRO A 1 106 ? -0.176 1.369 -27.068 1.00 52.81 106 PRO A O 1
#